Protein AF-A0A661TA81-F1 (afdb_monomer_lite)

pLDDT: mean 83.94, std 18.62, range [36.03, 98.38]

Structure (mmCIF, N/CA/C/O backbone):
data_AF-A0A661TA81-F1
#
_entry.id   AF-A0A661TA81-F1
#
loop_
_atom_site.group_PDB
_atom_site.id
_atom_site.type_symbol
_atom_site.label_atom_id
_atom_site.label_alt_id
_atom_site.label_comp_id
_atom_site.label_asym_id
_atom_site.label_entity_id
_atom_site.label_seq_id
_atom_site.pdbx_PDB_ins_code
_atom_site.Cartn_x
_atom_site.Cartn_y
_atom_site.Cartn_z
_atom_site.occupancy
_atom_site.B_iso_or_equiv
_atom_site.auth_seq_id
_atom_site.auth_comp_id
_atom_site.auth_asym_id
_atom_site.auth_atom_id
_atom_site.pdbx_PDB_model_num
ATOM 1 N N . MET A 1 1 ? 5.105 -22.125 47.230 1.00 43.34 1 MET A N 1
ATOM 2 C CA . MET A 1 1 ? 4.905 -21.994 45.767 1.00 43.34 1 MET A CA 1
ATOM 3 C C . MET A 1 1 ? 4.280 -20.628 45.482 1.00 43.34 1 MET A C 1
ATOM 5 O O . MET A 1 1 ? 3.063 -20.514 45.459 1.00 43.34 1 MET A O 1
ATOM 9 N N . ALA A 1 2 ? 5.088 -19.569 45.373 1.00 36.03 2 ALA A N 1
ATOM 10 C CA . ALA A 1 2 ? 4.599 -18.205 45.145 1.00 36.03 2 ALA A CA 1
ATOM 11 C C . ALA A 1 2 ? 4.518 -17.917 43.635 1.00 36.03 2 ALA A C 1
ATOM 13 O O . ALA A 1 2 ? 5.522 -18.013 42.933 1.00 36.03 2 ALA A O 1
ATOM 14 N N . ARG A 1 3 ? 3.324 -17.586 43.127 1.00 39.03 3 ARG A N 1
ATOM 15 C CA . ARG A 1 3 ? 3.121 -17.100 41.753 1.00 39.03 3 ARG A CA 1
ATOM 16 C C . ARG A 1 3 ? 3.412 -15.600 41.708 1.00 39.03 3 ARG A C 1
ATOM 18 O O . ARG A 1 3 ? 2.668 -14.816 42.286 1.00 39.03 3 ARG A O 1
ATOM 25 N N . ALA A 1 4 ? 4.463 -15.204 40.996 1.00 38.88 4 ALA A N 1
ATOM 26 C CA . ALA A 1 4 ? 4.710 -13.809 40.652 1.00 38.88 4 ALA A CA 1
ATOM 27 C C . ALA A 1 4 ? 3.772 -13.389 39.505 1.00 38.88 4 ALA A C 1
ATOM 29 O O . ALA A 1 4 ? 3.832 -13.936 38.403 1.00 38.88 4 ALA A O 1
ATOM 30 N N . ALA A 1 5 ? 2.884 -12.430 39.770 1.00 43.53 5 ALA A N 1
ATOM 31 C CA . ALA A 1 5 ? 2.045 -11.808 38.756 1.00 43.53 5 ALA A CA 1
ATOM 32 C C . ALA A 1 5 ? 2.897 -10.847 37.911 1.00 43.53 5 ALA A C 1
ATOM 34 O O . ALA A 1 5 ? 3.348 -9.807 38.385 1.00 43.53 5 ALA A O 1
ATOM 35 N N . MET A 1 6 ? 3.130 -11.205 36.649 1.00 42.50 6 MET A N 1
ATOM 36 C CA . MET A 1 6 ? 3.817 -10.359 35.677 1.00 42.50 6 MET A CA 1
ATOM 37 C C . MET A 1 6 ? 2.887 -9.212 35.265 1.00 42.50 6 MET A C 1
ATOM 39 O O . MET A 1 6 ? 1.994 -9.365 34.430 1.00 42.50 6 MET A O 1
ATOM 43 N N . GLN A 1 7 ? 3.071 -8.054 35.891 1.00 45.31 7 GLN A N 1
ATOM 44 C CA . GLN A 1 7 ? 2.325 -6.840 35.584 1.00 45.31 7 GLN A CA 1
ATOM 45 C C . GLN A 1 7 ? 2.737 -6.333 34.195 1.00 45.31 7 GLN A C 1
ATOM 47 O O . GLN A 1 7 ? 3.847 -5.838 33.989 1.00 45.31 7 GLN A O 1
ATOM 52 N N . ARG A 1 8 ? 1.842 -6.489 33.213 1.00 45.78 8 ARG A N 1
ATOM 53 C CA . ARG A 1 8 ? 2.016 -5.935 31.866 1.00 45.78 8 ARG A CA 1
ATOM 54 C C . ARG A 1 8 ? 2.071 -4.412 31.973 1.00 45.78 8 ARG A C 1
ATOM 56 O O . ARG A 1 8 ? 1.058 -3.771 32.244 1.00 45.78 8 ARG A O 1
ATOM 63 N N . ARG A 1 9 ? 3.253 -3.827 31.767 1.00 40.75 9 ARG A N 1
ATOM 64 C CA . ARG A 1 9 ? 3.418 -2.372 31.669 1.00 40.75 9 ARG A CA 1
ATOM 65 C C . ARG A 1 9 ? 2.646 -1.881 30.442 1.00 40.75 9 ARG A C 1
ATOM 67 O O . ARG A 1 9 ? 2.988 -2.227 29.314 1.00 40.75 9 ARG A O 1
ATOM 74 N N . ARG A 1 10 ? 1.585 -1.098 30.661 1.00 43.62 10 ARG A N 1
ATOM 75 C CA . ARG A 1 10 ? 0.910 -0.343 29.598 1.00 43.62 10 ARG A CA 1
ATOM 76 C C . ARG A 1 10 ? 1.875 0.729 29.091 1.00 43.62 10 ARG A C 1
ATOM 78 O O . ARG A 1 10 ? 2.300 1.584 29.860 1.00 43.62 10 ARG A O 1
ATOM 85 N N . ILE A 1 11 ? 2.213 0.663 27.808 1.00 44.12 11 ILE A N 1
ATOM 86 C CA . ILE A 1 11 ? 2.938 1.724 27.103 1.00 44.12 11 ILE A CA 1
ATOM 87 C C . ILE A 1 11 ? 1.982 2.925 26.982 1.00 44.12 11 ILE A C 1
ATOM 89 O O . ILE A 1 11 ? 0.840 2.728 26.552 1.00 44.12 11 ILE A O 1
ATOM 93 N N . PRO A 1 12 ? 2.384 4.148 27.371 1.00 37.50 12 PRO A N 1
ATOM 94 C CA . PRO A 1 12 ? 1.511 5.308 27.280 1.00 37.50 12 PRO A CA 1
ATOM 95 C C . PRO A 1 12 ? 1.296 5.672 25.807 1.00 37.50 12 PRO A C 1
ATOM 97 O O . PRO A 1 12 ? 2.250 5.917 25.069 1.00 37.50 12 PRO A O 1
ATOM 100 N N . ARG A 1 13 ? 0.032 5.702 25.371 1.00 48.72 13 ARG A N 1
ATOM 101 C CA . ARG A 1 13 ? -0.346 6.271 24.072 1.00 48.72 13 ARG A CA 1
ATOM 102 C C . ARG A 1 13 ? -0.180 7.788 24.163 1.00 48.72 13 ARG A C 1
ATOM 104 O O . ARG A 1 13 ? -0.758 8.407 25.053 1.00 48.72 13 ARG A O 1
ATOM 111 N N . LYS A 1 14 ? 0.635 8.376 23.280 1.00 47.81 14 LYS A N 1
ATOM 112 C CA . LYS A 1 14 ? 0.746 9.835 23.145 1.00 47.81 14 LYS A CA 1
ATOM 113 C C . LYS A 1 14 ? -0.633 10.402 22.801 1.00 47.81 14 LYS A C 1
ATOM 115 O O . LYS A 1 14 ? -1.283 9.915 21.881 1.00 47.81 14 LYS A O 1
ATOM 120 N N . GLY A 1 15 ? -1.062 11.403 23.566 1.00 43.53 15 GLY A N 1
ATOM 121 C CA . GLY A 1 15 ? -2.290 12.146 23.325 1.00 43.53 15 GLY A CA 1
ATOM 122 C C . GLY A 1 15 ? -2.159 12.997 22.069 1.00 43.53 15 GLY A C 1
ATOM 123 O O . GLY A 1 15 ? -1.496 14.028 22.087 1.00 43.53 15 GLY A O 1
ATOM 124 N N . GLY A 1 16 ? -2.784 12.541 20.990 1.00 42.59 16 GLY A N 1
ATOM 125 C CA . GLY A 1 16 ? -3.320 13.399 19.943 1.00 42.59 16 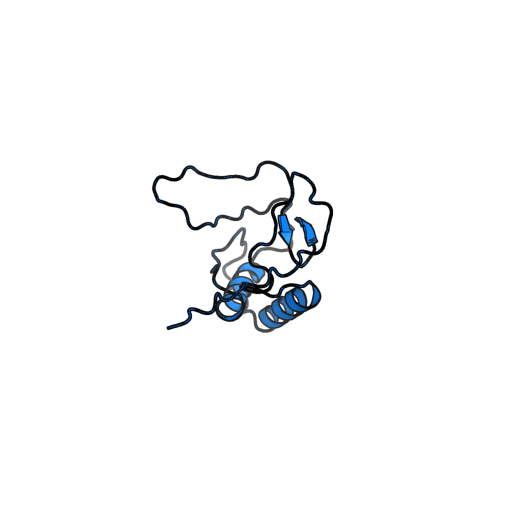GLY A CA 1
ATOM 126 C C . GLY A 1 16 ? -4.835 13.380 20.094 1.00 42.59 16 GLY A C 1
ATOM 127 O O . GLY A 1 16 ? -5.407 12.326 20.379 1.00 42.59 16 GLY A O 1
ATOM 128 N N . THR A 1 17 ? -5.478 14.538 19.984 1.00 45.09 17 THR A N 1
ATOM 129 C CA . THR A 1 17 ? -6.935 14.663 19.877 1.00 45.09 17 THR A CA 1
ATOM 130 C C . THR A 1 17 ? -7.420 13.733 18.769 1.00 45.09 17 THR A C 1
ATOM 132 O O . THR A 1 17 ? -7.157 14.000 17.600 1.00 45.09 17 THR A O 1
ATOM 135 N N . GLN A 1 18 ? -8.053 12.612 19.125 1.00 48.50 18 GLN A N 1
ATOM 136 C CA . GLN A 1 18 ? -8.685 11.757 18.128 1.00 48.50 18 GLN A CA 1
ATOM 137 C C . GLN A 1 18 ? -9.897 12.509 17.596 1.00 48.50 18 GLN A C 1
ATOM 139 O O . GLN A 1 18 ? -10.875 12.705 18.317 1.00 48.50 18 GLN A O 1
ATOM 144 N N . ASP A 1 19 ? -9.790 12.971 16.356 1.00 60.38 19 ASP A N 1
ATOM 145 C CA . ASP A 1 19 ? -10.943 13.415 15.595 1.00 60.38 19 ASP A CA 1
ATOM 146 C C . ASP A 1 19 ? -11.882 12.210 15.418 1.00 60.38 19 ASP A C 1
ATOM 148 O O . ASP A 1 19 ? -11.441 11.100 15.108 1.00 60.38 19 ASP A O 1
ATOM 152 N N . MET A 1 20 ? -13.176 12.402 15.668 1.00 60.59 20 MET A N 1
ATOM 153 C CA . MET A 1 20 ? -14.180 11.332 15.817 1.00 60.59 20 MET A CA 1
ATOM 154 C C . MET A 1 20 ? -14.500 10.583 14.502 1.00 60.59 20 MET A C 1
ATOM 156 O O . MET A 1 20 ? -15.441 9.793 14.456 1.00 60.59 20 MET A O 1
ATOM 160 N N . GLY A 1 21 ? -13.712 10.797 13.445 1.00 84.12 21 GLY A N 1
ATOM 161 C CA . GLY A 1 21 ? -13.830 10.162 12.131 1.00 84.12 21 GLY A CA 1
ATOM 162 C C . GLY A 1 21 ? -12.522 9.594 11.568 1.00 84.12 21 GLY A C 1
ATOM 163 O O . GLY A 1 21 ? -12.517 9.148 10.420 1.00 84.12 21 GLY A O 1
ATOM 164 N N . THR A 1 22 ? -11.421 9.592 12.330 1.00 94.44 22 THR A N 1
ATOM 165 C CA . THR A 1 22 ? -10.133 9.078 11.838 1.00 94.44 22 THR A CA 1
ATOM 166 C C . THR A 1 22 ? -9.942 7.606 12.188 1.00 94.44 22 THR A C 1
ATOM 168 O O . THR A 1 22 ? -9.978 7.194 13.351 1.00 94.44 22 THR A O 1
ATOM 171 N N . ARG A 1 23 ? -9.683 6.790 11.168 1.00 94.06 23 ARG A N 1
ATOM 172 C CA . ARG A 1 23 ? -9.283 5.395 11.324 1.00 94.06 23 ARG A CA 1
ATOM 173 C C . ARG A 1 23 ? -7.769 5.302 11.503 1.00 94.06 23 ARG A C 1
ATOM 175 O O . ARG A 1 23 ? -7.022 5.645 10.596 1.00 94.06 23 ARG A O 1
ATOM 182 N N . ASN A 1 24 ? -7.335 4.781 12.648 1.00 95.69 24 ASN A N 1
ATOM 183 C CA . ASN A 1 24 ? -5.916 4.678 12.996 1.00 95.69 24 ASN A CA 1
ATOM 184 C C . ASN A 1 24 ? -5.145 3.671 12.120 1.00 95.69 24 ASN A C 1
ATOM 186 O O . ASN A 1 24 ? -5.675 2.635 11.702 1.00 95.69 24 ASN A O 1
ATOM 190 N N . ALA A 1 25 ? -3.849 3.934 11.940 1.00 95.94 25 ALA A N 1
ATOM 191 C CA . ALA A 1 25 ? -2.892 3.024 11.318 1.00 95.94 25 ALA A CA 1
ATOM 192 C C . ALA A 1 25 ? -2.474 1.883 12.272 1.00 95.94 25 ALA A C 1
ATOM 194 O O . ALA A 1 25 ? -1.327 1.815 12.714 1.00 95.94 25 ALA A O 1
ATOM 195 N N . ASP A 1 26 ? -3.395 0.969 12.595 1.00 95.50 26 ASP A N 1
ATOM 196 C CA . ASP A 1 26 ? -3.223 -0.050 13.653 1.00 95.50 26 ASP A CA 1
ATOM 197 C C . ASP A 1 26 ? -1.991 -0.967 13.496 1.00 95.50 26 A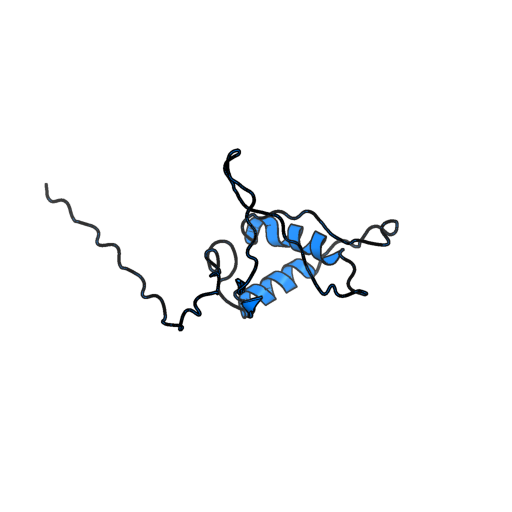SP A C 1
ATOM 199 O O . ASP A 1 26 ? -1.533 -1.567 14.469 1.00 95.50 26 ASP A O 1
ATOM 203 N N . PHE A 1 27 ? -1.445 -1.083 12.282 1.00 96.38 27 PHE A N 1
ATOM 204 C CA . PHE A 1 27 ? -0.309 -1.953 11.961 1.00 96.38 27 PHE A CA 1
ATOM 205 C C . PHE A 1 27 ? 1.020 -1.204 11.756 1.00 96.38 27 PHE A C 1
ATOM 207 O O . PHE A 1 27 ? 2.059 -1.839 11.526 1.00 96.38 27 PHE A O 1
ATOM 214 N N . ALA A 1 28 ? 1.017 0.128 11.874 1.00 97.75 28 ALA A N 1
ATOM 215 C CA . ALA A 1 28 ? 2.226 0.938 11.802 1.00 97.75 28 ALA A CA 1
ATOM 216 C C . ALA A 1 28 ? 3.203 0.564 12.929 1.00 97.75 28 ALA A C 1
ATOM 218 O O . ALA A 1 28 ? 2.819 0.372 14.082 1.00 97.75 28 ALA A O 1
ATOM 219 N N . GLY A 1 29 ? 4.483 0.428 12.589 1.00 97.69 29 GLY A N 1
ATOM 220 C CA . GLY A 1 29 ? 5.537 0.014 13.519 1.00 97.69 29 GLY A CA 1
ATOM 221 C C . GLY A 1 29 ? 5.607 -1.494 13.778 1.00 97.69 29 GLY A C 1
ATOM 222 O O . GLY A 1 29 ? 6.420 -1.920 14.594 1.00 97.69 29 GLY A O 1
ATOM 223 N N . SER A 1 30 ? 4.789 -2.307 13.100 1.00 97.50 30 SER A N 1
ATOM 224 C CA . SER A 1 30 ? 4.857 -3.773 13.191 1.00 97.50 30 SER A CA 1
ATOM 225 C C . SER A 1 30 ? 4.876 -4.451 11.821 1.00 97.50 30 SER A C 1
ATOM 227 O O . SER A 1 30 ? 5.814 -5.184 11.520 1.00 97.50 30 SER A O 1
ATOM 229 N N . TRP A 1 31 ? 3.889 -4.182 10.962 1.00 97.94 31 TRP A N 1
ATOM 230 C CA . TRP A 1 31 ? 3.831 -4.757 9.608 1.00 97.94 31 TRP A CA 1
ATOM 231 C C . TRP A 1 31 ? 4.573 -3.906 8.577 1.00 97.94 31 TRP A C 1
ATOM 233 O O . TRP A 1 31 ? 5.020 -4.408 7.547 1.00 97.94 31 TRP A O 1
ATOM 243 N N . TYR A 1 32 ? 4.701 -2.618 8.860 1.00 98.31 32 TYR A N 1
ATOM 244 C CA . TYR A 1 32 ? 5.418 -1.625 8.073 1.00 98.31 32 TYR A CA 1
ATOM 245 C C . TYR A 1 32 ? 5.981 -0.556 9.018 1.00 98.31 32 TYR A C 1
ATOM 247 O O . TYR A 1 32 ? 5.600 -0.533 10.196 1.00 98.31 32 TYR A O 1
ATOM 255 N N . PRO A 1 33 ? 6.906 0.306 8.561 1.00 98.31 33 PRO A N 1
ATOM 256 C CA . PRO A 1 33 ? 7.535 1.287 9.436 1.00 98.31 33 PRO A CA 1
ATOM 257 C C . PRO A 1 33 ? 6.531 2.222 10.122 1.00 98.31 33 PRO A C 1
ATOM 259 O O . PRO A 1 33 ? 5.454 2.506 9.605 1.00 98.31 33 PRO A O 1
ATOM 262 N N . GLY A 1 34 ? 6.874 2.681 11.326 1.00 97.44 34 GLY A N 1
ATOM 263 C CA . GLY A 1 34 ? 5.949 3.437 12.178 1.00 97.44 34 GLY A CA 1
ATOM 264 C C . GLY A 1 34 ? 5.932 4.943 11.927 1.00 97.44 34 GLY A C 1
ATOM 265 O O . GLY A 1 34 ? 5.079 5.637 12.470 1.00 97.44 34 GLY A O 1
ATOM 266 N N . ASN A 1 35 ? 6.880 5.465 11.147 1.00 97.44 35 ASN A N 1
ATOM 267 C CA . ASN A 1 35 ? 7.013 6.897 10.902 1.00 97.44 35 ASN A CA 1
ATOM 268 C C . ASN A 1 35 ? 7.247 7.221 9.422 1.00 97.44 35 ASN A C 1
ATOM 270 O O . ASN A 1 35 ? 7.623 6.363 8.617 1.00 97.44 35 ASN A O 1
ATOM 274 N N . ARG A 1 36 ? 7.037 8.499 9.093 1.00 98.38 36 ARG A N 1
ATOM 275 C CA . ARG A 1 36 ? 7.099 9.033 7.732 1.00 98.38 36 ARG A CA 1
ATOM 276 C C . ARG A 1 36 ? 8.418 8.744 7.028 1.00 98.38 36 ARG A C 1
ATOM 278 O O . ARG A 1 36 ? 8.407 8.232 5.915 1.00 98.38 36 ARG A O 1
ATOM 285 N N . SER A 1 37 ? 9.548 9.094 7.642 1.00 98.38 37 SER A N 1
ATOM 286 C CA . SER A 1 37 ? 10.851 9.035 6.969 1.00 98.38 37 SER A CA 1
ATOM 287 C C . SER A 1 37 ? 11.267 7.599 6.660 1.00 98.38 37 SER A C 1
ATOM 289 O O . SER A 1 37 ? 11.817 7.332 5.593 1.00 98.38 37 SER A O 1
ATOM 291 N N . GLU A 1 38 ? 10.957 6.656 7.548 1.00 98.31 38 GLU A N 1
ATOM 292 C CA . GLU A 1 38 ? 11.197 5.235 7.304 1.00 98.31 38 GLU A CA 1
ATOM 293 C C . GLU A 1 38 ? 10.283 4.665 6.217 1.00 98.31 38 GLU A C 1
ATOM 295 O O . GLU A 1 38 ? 10.759 3.896 5.382 1.00 98.31 38 GLU A O 1
ATOM 300 N N . CYS A 1 39 ? 9.004 5.059 6.192 1.00 98.38 39 CYS A N 1
ATOM 301 C CA . CYS A 1 39 ? 8.080 4.640 5.136 1.00 98.38 39 CYS A CA 1
ATOM 302 C C . CYS A 1 39 ? 8.550 5.125 3.763 1.00 98.38 39 CYS A C 1
ATOM 304 O O . CYS A 1 39 ? 8.662 4.321 2.841 1.00 98.38 39 CYS A O 1
ATOM 306 N N . ILE A 1 40 ? 8.882 6.415 3.642 1.00 98.19 40 ILE A N 1
ATOM 307 C CA . ILE A 1 40 ? 9.375 6.998 2.388 1.00 98.19 40 ILE A CA 1
ATOM 308 C C . ILE A 1 40 ? 10.658 6.296 1.934 1.00 98.19 40 ILE A C 1
ATOM 310 O O . ILE A 1 40 ? 10.718 5.819 0.805 1.00 98.19 40 ILE A O 1
ATOM 314 N N . ARG A 1 41 ? 11.635 6.110 2.832 1.00 98.19 41 ARG A N 1
ATOM 315 C CA . ARG A 1 41 ? 12.885 5.408 2.501 1.00 98.19 41 ARG A CA 1
ATOM 316 C C . ARG A 1 41 ? 12.648 3.968 2.035 1.00 98.19 41 ARG A C 1
ATOM 318 O O . ARG A 1 41 ? 13.339 3.491 1.132 1.00 98.19 41 ARG A O 1
ATOM 325 N N . ALA A 1 42 ? 11.700 3.258 2.648 1.00 97.56 42 ALA A N 1
ATOM 326 C CA . ALA A 1 42 ? 11.348 1.903 2.233 1.00 97.56 42 ALA A CA 1
ATOM 327 C C . ALA A 1 42 ? 10.716 1.893 0.831 1.00 97.56 42 ALA A C 1
ATOM 329 O O . ALA A 1 42 ? 11.164 1.128 -0.018 1.00 97.56 42 ALA A O 1
ATOM 330 N N . ILE A 1 43 ? 9.758 2.788 0.560 1.00 96.69 43 ILE A N 1
ATOM 331 C CA . ILE A 1 43 ? 9.116 2.936 -0.759 1.00 96.69 43 ILE A CA 1
ATOM 332 C C . ILE A 1 43 ? 10.149 3.282 -1.839 1.00 96.69 43 ILE A C 1
ATOM 334 O O . ILE A 1 43 ? 10.170 2.650 -2.896 1.00 96.69 43 ILE A O 1
ATOM 338 N N . GLU A 1 44 ? 11.042 4.236 -1.572 1.00 96.44 44 GLU A N 1
ATOM 339 C CA . GLU A 1 44 ? 12.132 4.599 -2.485 1.00 96.44 44 GLU A CA 1
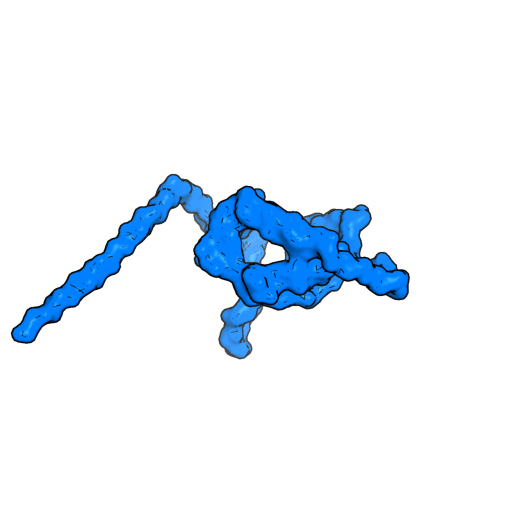ATOM 340 C C . GLU A 1 44 ? 13.034 3.396 -2.767 1.00 96.44 44 GLU A C 1
ATOM 342 O O . GLU A 1 44 ? 13.365 3.121 -3.917 1.00 96.44 44 GLU A O 1
ATOM 347 N N . THR A 1 45 ? 13.396 2.635 -1.730 1.00 96.56 45 THR A N 1
ATOM 348 C CA . THR A 1 45 ? 14.221 1.427 -1.876 1.00 96.56 45 THR A CA 1
ATOM 349 C C . THR A 1 45 ? 13.524 0.365 -2.721 1.00 96.56 45 THR A C 1
ATOM 351 O O . THR A 1 45 ? 14.149 -0.225 -3.598 1.00 96.56 45 THR A O 1
ATOM 354 N N . PHE A 1 46 ? 12.231 0.136 -2.497 1.00 95.81 46 PHE A N 1
ATOM 355 C CA . PHE A 1 46 ? 11.445 -0.814 -3.282 1.00 95.81 46 PHE A CA 1
ATOM 356 C C . PHE A 1 46 ? 11.297 -0.398 -4.747 1.00 95.81 46 PHE A C 1
ATOM 358 O O . PHE A 1 46 ? 11.150 -1.265 -5.604 1.00 95.81 46 PHE A O 1
ATOM 365 N N . SER A 1 47 ? 11.376 0.902 -5.032 1.00 92.00 47 SER A N 1
ATOM 366 C CA . SER A 1 47 ? 11.135 1.457 -6.364 1.00 92.00 47 SER A CA 1
ATOM 367 C C . SER A 1 47 ? 12.357 1.460 -7.291 1.00 92.00 47 SER A C 1
ATOM 369 O O . SER A 1 47 ? 12.173 1.626 -8.495 1.00 92.00 47 SER A O 1
ATOM 371 N N . LYS A 1 48 ? 13.583 1.274 -6.771 1.00 89.50 48 LYS A N 1
ATOM 372 C CA . LYS A 1 48 ? 14.843 1.420 -7.537 1.00 89.50 48 LYS A CA 1
ATOM 373 C C . LYS A 1 48 ? 15.004 0.443 -8.706 1.00 89.50 48 LYS A C 1
ATOM 375 O O . LYS A 1 48 ? 15.532 0.840 -9.734 1.00 89.50 48 LYS A O 1
ATOM 380 N N . ASP A 1 49 ? 14.507 -0.785 -8.562 1.00 80.06 49 ASP A N 1
ATOM 381 C CA . ASP A 1 49 ? 14.691 -1.868 -9.543 1.00 80.06 49 ASP A CA 1
ATOM 382 C C . ASP A 1 49 ? 13.345 -2.428 -10.024 1.00 80.06 49 ASP A C 1
ATOM 384 O O . ASP A 1 49 ? 13.155 -3.641 -10.156 1.00 80.06 49 ASP A O 1
ATOM 388 N N . CYS A 1 50 ? 12.361 -1.550 -10.208 1.00 82.88 50 CYS A N 1
ATOM 389 C CA . CYS A 1 50 ? 11.057 -1.972 -10.694 1.00 82.88 50 CYS A CA 1
ATOM 390 C C . CYS A 1 50 ? 11.171 -2.455 -12.146 1.00 82.88 50 CYS A C 1
ATOM 392 O O . CYS A 1 50 ? 11.723 -1.731 -12.978 1.00 82.88 50 CYS A O 1
ATOM 394 N N . PRO A 1 51 ? 10.646 -3.648 -12.476 1.00 82.06 51 PRO A N 1
ATOM 395 C CA . PRO A 1 51 ? 10.627 -4.110 -13.852 1.00 82.06 51 PRO A CA 1
ATOM 396 C C . PRO A 1 51 ? 9.844 -3.122 -14.715 1.00 82.06 51 PRO A C 1
ATOM 398 O O . PRO A 1 51 ? 8.834 -2.560 -14.282 1.00 82.06 51 PRO A O 1
ATOM 401 N N . ALA A 1 52 ? 10.320 -2.921 -15.942 1.00 80.00 52 ALA A N 1
ATOM 402 C CA . ALA A 1 52 ? 9.586 -2.143 -16.921 1.00 80.00 52 ALA A CA 1
ATOM 403 C C . ALA A 1 52 ? 8.241 -2.820 -17.213 1.00 80.00 52 ALA A C 1
ATOM 405 O O . ALA A 1 52 ? 8.145 -4.050 -17.280 1.00 80.00 52 ALA A O 1
ATOM 406 N N . ARG A 1 53 ? 7.207 -2.000 -17.405 1.00 82.44 53 ARG A N 1
ATOM 407 C CA . ARG A 1 53 ? 5.914 -2.474 -17.890 1.00 82.44 53 ARG A CA 1
ATOM 408 C C . ARG A 1 53 ? 6.106 -3.133 -19.265 1.00 82.44 53 ARG A C 1
ATOM 410 O O . ARG A 1 53 ? 6.821 -2.559 -20.090 1.00 82.44 53 ARG A O 1
ATOM 417 N N . PRO A 1 54 ? 5.478 -4.292 -19.532 1.00 81.88 54 PRO A N 1
ATOM 418 C CA . PRO A 1 54 ? 5.505 -4.878 -20.863 1.00 81.88 54 PRO A CA 1
ATOM 419 C C . PRO A 1 54 ? 4.961 -3.883 -21.903 1.00 81.88 54 PRO A C 1
ATOM 421 O O . PRO A 1 54 ? 3.939 -3.241 -21.639 1.00 81.88 54 PRO A O 1
ATOM 424 N N . PRO A 1 55 ? 5.630 -3.710 -23.055 1.00 82.00 55 PRO A N 1
ATOM 425 C CA . PRO A 1 55 ? 5.295 -2.671 -24.031 1.00 82.00 55 PRO A CA 1
ATOM 426 C C . PRO A 1 55 ? 3.889 -2.820 -24.632 1.00 82.00 55 PRO A C 1
ATOM 428 O O . PRO A 1 55 ? 3.300 -1.832 -25.061 1.00 82.00 55 PRO A O 1
ATOM 431 N N . GLU A 1 56 ? 3.332 -4.030 -24.637 1.00 86.44 56 GLU A N 1
ATOM 432 C CA . GLU A 1 56 ? 1.967 -4.324 -25.079 1.00 86.44 56 GLU A CA 1
ATOM 433 C C . GLU A 1 56 ? 0.879 -3.807 -24.124 1.00 86.44 56 GLU A C 1
ATOM 435 O O . GLU A 1 56 ? -0.281 -3.683 -24.517 1.00 86.44 56 GLU A O 1
ATOM 440 N N . ILE A 1 57 ? 1.233 -3.483 -22.876 1.00 83.00 57 ILE A N 1
ATOM 441 C CA . ILE A 1 57 ? 0.302 -2.935 -21.892 1.00 83.00 57 ILE A CA 1
ATOM 442 C C . ILE A 1 57 ? 0.388 -1.410 -21.941 1.00 83.00 57 ILE A C 1
ATOM 444 O O . ILE A 1 57 ? 1.283 -0.792 -21.360 1.00 83.00 57 ILE A O 1
ATOM 448 N N . THR A 1 58 ? -0.563 -0.795 -22.637 1.00 81.88 58 THR A N 1
ATOM 449 C CA . THR A 1 58 ? -0.603 0.662 -22.831 1.00 81.88 58 THR A CA 1
ATOM 450 C C . THR A 1 58 ? -1.344 1.396 -21.721 1.00 81.88 58 THR A C 1
ATOM 452 O O . THR A 1 58 ? -1.005 2.541 -21.437 1.00 81.88 58 THR A O 1
ATOM 455 N N . THR A 1 59 ? -2.332 0.747 -21.096 1.00 87.56 59 THR A N 1
ATOM 456 C CA . THR A 1 59 ? -3.199 1.354 -20.079 1.00 87.56 59 THR A CA 1
ATOM 457 C C . THR A 1 59 ? -3.405 0.403 -18.904 1.00 87.56 59 THR A C 1
ATOM 459 O O . THR A 1 59 ? -3.801 -0.748 -19.094 1.00 87.56 59 THR A O 1
ATOM 462 N N . VAL A 1 60 ? -3.151 0.881 -17.686 1.00 89.31 60 VAL A N 1
ATOM 463 C CA . VAL A 1 60 ? -3.262 0.120 -16.436 1.00 89.31 60 VAL A CA 1
ATOM 464 C C . VAL A 1 60 ? -4.023 0.938 -15.396 1.00 89.31 60 VAL A C 1
ATOM 466 O O . VAL A 1 60 ? -3.463 1.793 -14.713 1.00 89.31 60 VAL A O 1
ATOM 469 N N . LEU A 1 61 ? -5.312 0.625 -15.246 1.00 90.31 61 LEU A N 1
ATOM 470 C CA . LEU A 1 61 ? -6.211 1.289 -14.293 1.00 90.31 61 LEU A CA 1
ATOM 471 C C . LEU A 1 61 ? -6.120 0.727 -12.866 1.00 90.31 61 LEU A C 1
ATOM 473 O O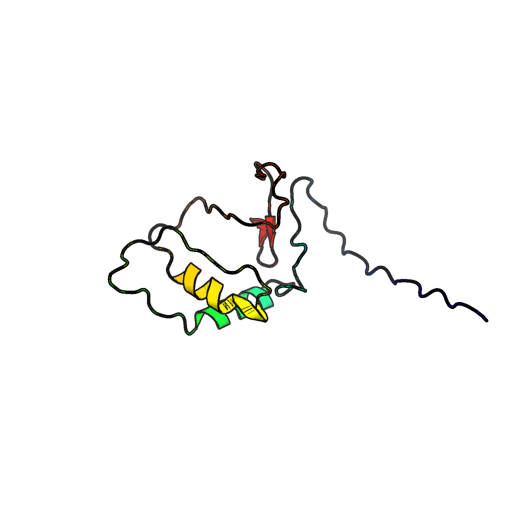 . LEU A 1 61 ? -6.604 1.345 -11.922 1.00 90.31 61 LEU A O 1
ATOM 477 N N . GLY A 1 62 ? -5.543 -0.462 -12.692 1.00 92.00 62 GLY A N 1
ATOM 478 C CA . GLY A 1 62 ? -5.486 -1.134 -11.399 1.00 92.00 62 GLY A CA 1
ATOM 479 C C . GLY A 1 62 ? -4.554 -2.339 -11.399 1.00 92.00 62 GLY A C 1
ATOM 480 O O . GLY A 1 62 ? -4.021 -2.739 -12.433 1.00 92.00 62 GLY A O 1
ATOM 481 N N . GLY A 1 63 ? -4.363 -2.930 -10.221 1.00 93.06 63 GLY A N 1
ATOM 482 C CA . GLY A 1 63 ? -3.496 -4.089 -10.043 1.00 93.06 63 GLY A CA 1
ATOM 483 C C . GLY A 1 63 ? -3.787 -4.844 -8.750 1.00 93.06 63 GLY A C 1
ATOM 484 O O . GLY A 1 63 ? -4.394 -4.313 -7.821 1.00 93.06 63 GLY A O 1
ATOM 485 N N . ILE A 1 64 ? -3.351 -6.102 -8.700 1.00 96.06 64 ILE A N 1
ATOM 486 C CA . ILE A 1 64 ? -3.461 -6.957 -7.516 1.00 96.06 64 ILE A CA 1
ATOM 487 C C . ILE A 1 64 ? -2.127 -6.917 -6.779 1.00 96.06 64 ILE A C 1
ATOM 489 O O . ILE A 1 64 ? -1.083 -7.194 -7.367 1.00 96.06 64 ILE A O 1
ATOM 493 N N . VAL A 1 65 ? -2.163 -6.603 -5.485 1.00 96.56 65 VAL A N 1
ATOM 494 C CA . VAL A 1 65 ? -0.968 -6.536 -4.638 1.00 96.56 65 VAL A CA 1
ATOM 495 C C . VAL A 1 65 ? -1.081 -7.469 -3.433 1.00 96.56 65 VAL 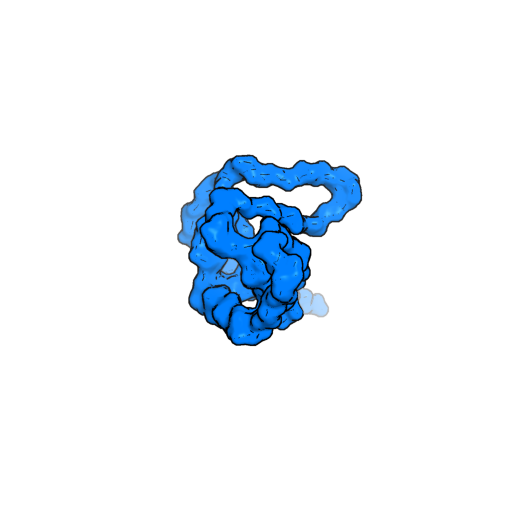A C 1
ATOM 497 O O . VAL A 1 65 ? -2.176 -7.669 -2.904 1.00 96.56 65 VAL A O 1
ATOM 500 N N . PRO A 1 66 ? 0.038 -8.036 -2.957 1.00 97.19 66 PRO A N 1
ATOM 501 C CA . PRO A 1 66 ? 0.069 -8.734 -1.677 1.00 97.19 66 PRO A CA 1
ATOM 502 C C . PRO A 1 66 ? -0.085 -7.752 -0.503 1.00 97.19 66 PRO A C 1
ATOM 504 O O . PRO A 1 66 ? 0.403 -6.626 -0.562 1.00 97.19 66 PRO A O 1
ATOM 507 N N . HIS A 1 67 ? -0.688 -8.207 0.599 1.00 96.62 67 HIS A N 1
ATOM 508 C CA . HIS A 1 67 ? -0.893 -7.401 1.817 1.00 96.62 67 HIS A CA 1
ATOM 509 C C . HIS A 1 67 ? -0.121 -7.903 3.052 1.00 96.62 67 HIS A C 1
ATOM 511 O O . HIS A 1 67 ? -0.486 -7.592 4.185 1.00 96.62 67 HIS A O 1
ATOM 517 N N . ALA A 1 68 ? 0.910 -8.733 2.861 1.00 97.06 68 ALA A N 1
ATOM 518 C CA . ALA A 1 68 ? 1.782 -9.144 3.960 1.00 97.06 68 ALA A CA 1
ATOM 519 C C . ALA A 1 68 ? 2.634 -7.958 4.462 1.00 97.06 68 ALA A C 1
ATOM 521 O O . ALA A 1 68 ? 2.633 -6.869 3.883 1.00 97.06 68 ALA A O 1
ATOM 522 N N . GLY A 1 69 ? 3.372 -8.160 5.558 1.00 98.06 69 GLY A N 1
ATOM 523 C CA . GLY A 1 69 ? 4.299 -7.143 6.061 1.00 98.06 69 GLY A CA 1
ATOM 524 C C . GLY A 1 69 ? 5.308 -6.704 4.990 1.00 98.06 69 GLY A C 1
ATOM 525 O O . GLY A 1 69 ? 5.792 -7.527 4.207 1.00 98.06 69 GLY A O 1
ATOM 526 N N . TRP A 1 70 ? 5.656 -5.413 4.972 1.00 97.75 70 TRP A N 1
ATOM 527 C CA . TRP A 1 70 ? 6.463 -4.783 3.913 1.00 97.75 70 TRP A CA 1
ATOM 528 C C . TRP A 1 70 ? 7.813 -5.459 3.694 1.00 97.75 70 TRP A C 1
ATOM 530 O O . TRP A 1 70 ? 8.294 -5.499 2.565 1.00 97.75 70 TRP A O 1
ATOM 540 N N . PHE A 1 71 ? 8.398 -6.029 4.748 1.00 97.06 71 PHE A N 1
ATOM 541 C CA . PHE A 1 71 ? 9.635 -6.799 4.649 1.00 97.06 71 PHE A CA 1
ATOM 542 C C . PHE A 1 71 ? 9.534 -7.953 3.637 1.00 97.06 71 PHE A C 1
ATOM 544 O O . PHE A 1 71 ? 10.473 -8.194 2.885 1.00 97.06 71 PHE A O 1
ATOM 551 N N . TYR A 1 72 ? 8.389 -8.636 3.588 1.00 97.75 72 TYR A N 1
ATOM 552 C CA . TYR A 1 72 ? 8.179 -9.793 2.718 1.00 97.75 72 TYR A CA 1
ATOM 553 C C . TYR A 1 72 ? 7.630 -9.406 1.347 1.00 97.75 72 TYR A C 1
ATOM 555 O O . TYR A 1 72 ? 7.984 -10.023 0.346 1.00 97.75 72 TYR A O 1
ATOM 563 N N . SER A 1 73 ?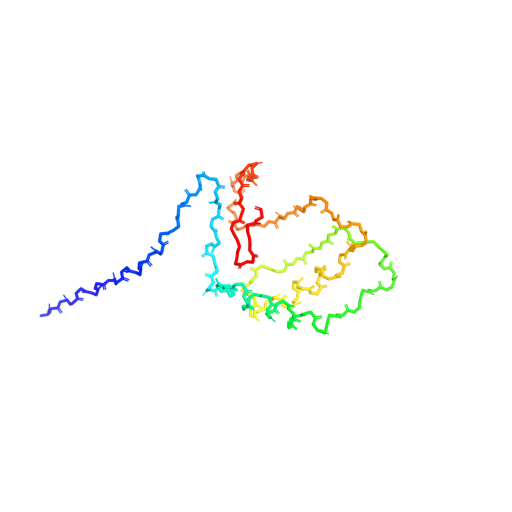 6.747 -8.407 1.290 1.00 97.38 73 SER A N 1
ATOM 564 C CA . SER A 1 73 ? 5.932 -8.164 0.096 1.00 97.38 73 SER A CA 1
ATOM 565 C C . SER A 1 73 ? 5.950 -6.731 -0.429 1.00 97.38 73 SER A C 1
ATOM 567 O O . SER A 1 73 ? 5.369 -6.476 -1.483 1.00 97.38 73 SER A O 1
ATOM 569 N N . GLY A 1 74 ? 6.628 -5.803 0.253 1.00 96.94 74 GLY A N 1
ATOM 570 C CA . GLY A 1 74 ? 6.633 -4.380 -0.100 1.00 96.94 74 GLY A CA 1
ATOM 571 C C . GLY A 1 74 ? 7.144 -4.124 -1.516 1.00 96.94 74 GLY A C 1
ATOM 572 O O . GLY A 1 74 ? 6.495 -3.423 -2.286 1.00 96.94 74 GLY A O 1
ATOM 573 N N . ARG A 1 75 ? 8.241 -4.785 -1.913 1.00 96.56 75 ARG A N 1
ATOM 574 C CA . ARG A 1 75 ? 8.790 -4.649 -3.272 1.00 96.56 75 ARG A CA 1
ATOM 575 C C . ARG A 1 75 ? 7.845 -5.159 -4.362 1.00 96.56 75 ARG A C 1
ATOM 577 O O . ARG A 1 75 ? 7.700 -4.505 -5.386 1.00 96.56 75 ARG A O 1
ATOM 584 N N . ILE A 1 76 ? 7.163 -6.280 -4.133 1.00 95.81 76 ILE A N 1
ATOM 585 C CA . ILE A 1 76 ? 6.198 -6.827 -5.101 1.00 95.81 76 ILE A CA 1
ATOM 586 C C . ILE A 1 76 ? 5.012 -5.867 -5.263 1.00 95.81 76 ILE A C 1
ATOM 588 O O . ILE A 1 76 ? 4.609 -5.581 -6.388 1.00 95.81 76 ILE A O 1
ATOM 592 N N . ALA A 1 77 ? 4.489 -5.329 -4.156 1.00 96.31 77 ALA A N 1
ATOM 593 C CA . ALA A 1 77 ? 3.411 -4.344 -4.196 1.00 96.31 77 ALA A CA 1
ATOM 594 C C . ALA A 1 77 ? 3.831 -3.065 -4.942 1.00 96.31 77 ALA A C 1
ATOM 596 O O . ALA A 1 77 ? 3.102 -2.609 -5.821 1.00 96.31 77 ALA A O 1
ATOM 597 N N . CYS A 1 78 ? 5.024 -2.528 -4.656 1.00 95.38 78 CYS A N 1
ATOM 598 C CA . CYS A 1 78 ? 5.562 -1.372 -5.377 1.00 95.38 78 CYS A CA 1
ATOM 599 C C . CYS A 1 78 ? 5.688 -1.641 -6.878 1.00 95.38 78 CYS A C 1
ATOM 601 O O . CYS A 1 78 ? 5.280 -0.789 -7.659 1.00 95.38 78 CYS A O 1
ATOM 603 N N . ASN A 1 79 ? 6.172 -2.816 -7.290 1.00 93.19 79 ASN A N 1
ATOM 604 C CA . ASN A 1 79 ? 6.300 -3.145 -8.711 1.00 93.19 79 ASN A CA 1
ATOM 605 C C . ASN A 1 79 ? 4.964 -3.033 -9.458 1.00 93.19 79 ASN A C 1
ATOM 607 O O . ASN A 1 79 ? 4.905 -2.447 -10.532 1.00 93.19 79 ASN A O 1
ATOM 611 N N . VAL A 1 80 ? 3.880 -3.543 -8.869 1.00 92.62 80 VAL A N 1
ATOM 612 C CA . VAL A 1 80 ? 2.539 -3.456 -9.469 1.00 92.62 80 VAL A CA 1
ATOM 613 C C . VAL A 1 80 ? 2.029 -2.015 -9.483 1.00 92.62 80 VAL A C 1
ATOM 615 O O . VAL A 1 80 ? 1.542 -1.551 -10.510 1.00 92.62 80 VAL A O 1
ATOM 618 N N . ILE A 1 81 ? 2.160 -1.290 -8.367 1.00 92.19 81 ILE A N 1
ATOM 619 C CA . ILE A 1 81 ? 1.682 0.098 -8.250 1.00 92.19 81 ILE A CA 1
ATOM 620 C C . ILE A 1 81 ? 2.418 1.016 -9.233 1.00 92.19 81 ILE A C 1
ATOM 622 O O . ILE A 1 81 ? 1.820 1.930 -9.794 1.00 92.19 81 ILE A O 1
ATOM 626 N N . GLN A 1 82 ? 3.704 0.772 -9.487 1.00 90.25 82 GLN A N 1
ATOM 627 C CA . GLN A 1 82 ? 4.472 1.578 -10.430 1.00 90.25 82 GLN A CA 1
ATOM 628 C C . GLN A 1 82 ? 4.062 1.375 -11.892 1.00 90.25 82 GLN A C 1
ATOM 630 O O . GLN A 1 82 ? 4.320 2.275 -12.689 1.00 90.25 82 GLN A O 1
ATOM 635 N N . CYS A 1 83 ? 3.409 0.257 -12.226 1.00 89.12 83 CYS A N 1
ATOM 636 C CA . CYS A 1 83 ? 2.860 0.006 -13.559 1.00 89.12 83 CYS A CA 1
ATOM 637 C C . CYS A 1 83 ? 1.564 0.779 -13.844 1.00 89.12 83 CYS A C 1
ATOM 639 O O . CYS A 1 83 ? 1.179 0.855 -15.014 1.00 89.12 83 CYS A O 1
ATOM 641 N N . LEU A 1 84 ? 0.895 1.309 -12.808 1.00 89.00 84 LEU A N 1
ATOM 642 C CA . LEU A 1 84 ? -0.327 2.101 -12.956 1.00 89.00 84 LEU A CA 1
ATOM 643 C C . LEU A 1 84 ? -0.046 3.379 -13.748 1.00 89.00 84 LEU A C 1
ATOM 645 O O . LEU A 1 84 ? 1.005 4.007 -13.582 1.00 89.00 84 LEU A O 1
ATOM 649 N N . ASP A 1 85 ? -1.000 3.779 -14.584 1.00 80.81 85 ASP A N 1
ATOM 650 C CA . ASP A 1 85 ? -0.859 5.000 -15.371 1.00 80.81 85 ASP A CA 1
ATOM 651 C C . ASP A 1 85 ? -0.834 6.234 -14.467 1.00 80.81 85 ASP A C 1
ATOM 653 O O . ASP A 1 85 ? -1.736 6.463 -13.662 1.00 80.81 85 ASP A O 1
ATOM 657 N N . ARG A 1 86 ? 0.216 7.048 -14.616 1.00 71.75 86 ARG A N 1
ATOM 658 C CA . ARG A 1 86 ? 0.421 8.271 -13.820 1.00 71.75 86 ARG A CA 1
ATOM 659 C C . ARG A 1 86 ? 0.032 9.549 -14.556 1.00 71.75 86 ARG A C 1
ATOM 661 O O . ARG A 1 86 ? -0.174 10.573 -13.911 1.00 71.75 86 ARG A O 1
ATOM 668 N N . GLU A 1 87 ? -0.071 9.487 -15.886 1.00 67.56 87 GLU A N 1
ATOM 669 C CA . GLU A 1 87 ? -0.427 10.639 -16.729 1.00 67.56 87 GLU A CA 1
ATOM 670 C C . GLU A 1 87 ? -1.840 11.159 -16.432 1.00 67.56 87 GLU A C 1
ATOM 672 O O . GLU A 1 87 ? -2.083 12.356 -16.531 1.00 67.56 87 GLU A O 1
ATOM 677 N N . ASN A 1 88 ? -2.734 10.285 -15.956 1.00 65.19 88 ASN A N 1
ATOM 678 C CA . ASN A 1 88 ? -4.100 10.622 -15.557 1.00 65.19 88 ASN A CA 1
ATOM 679 C C . ASN A 1 88 ? -4.273 10.431 -14.044 1.00 65.19 88 ASN A C 1
ATOM 681 O O . ASN A 1 88 ? -5.051 9.576 -13.627 1.00 65.19 88 ASN A O 1
ATOM 685 N N . SER A 1 89 ? -3.490 11.161 -13.238 1.00 75.75 89 SER A N 1
ATOM 686 C CA . SER A 1 89 ? -3.509 11.082 -11.766 1.00 75.75 89 SER A CA 1
ATOM 687 C C . SER A 1 89 ? -4.948 10.976 -11.234 1.00 75.75 89 SER A C 1
ATOM 689 O O . SER A 1 89 ? -5.699 11.941 -11.363 1.00 75.75 89 SER A O 1
ATOM 691 N N . PRO A 1 90 ? -5.367 9.815 -10.697 1.00 84.50 90 PRO A N 1
ATOM 692 C CA . PRO A 1 90 ? -6.778 9.564 -10.442 1.00 84.50 90 PRO A CA 1
ATOM 693 C C . PRO A 1 90 ? -7.275 10.365 -9.238 1.00 84.50 90 PRO A C 1
ATOM 695 O O . PRO A 1 90 ? -6.644 10.353 -8.182 1.00 84.50 90 PRO A O 1
ATOM 698 N N . ASP A 1 91 ? -8.461 10.966 -9.361 1.00 87.56 91 ASP A N 1
ATOM 699 C CA . ASP A 1 91 ? -9.142 11.636 -8.242 1.00 87.56 91 ASP A CA 1
ATOM 700 C C . ASP A 1 91 ? -9.616 10.644 -7.166 1.00 87.56 91 ASP A C 1
ATOM 702 O O . ASP A 1 91 ? -9.937 11.022 -6.041 1.00 87.56 91 ASP A O 1
ATOM 706 N N . THR A 1 92 ? -9.729 9.355 -7.503 1.00 87.94 92 THR A N 1
ATOM 707 C CA . THR A 1 92 ? -10.256 8.319 -6.607 1.00 87.94 92 THR A CA 1
ATOM 708 C C . THR A 1 92 ? -9.523 6.997 -6.791 1.00 87.94 92 THR A C 1
ATOM 710 O O . THR A 1 92 ? -9.390 6.492 -7.904 1.00 87.94 92 THR A O 1
ATOM 713 N N . CYS A 1 93 ? -9.109 6.394 -5.675 1.00 89.44 93 CYS A N 1
ATOM 714 C CA . CYS A 1 93 ? -8.546 5.048 -5.630 1.00 89.44 93 CYS A CA 1
ATOM 715 C C . CYS A 1 93 ? -9.490 4.105 -4.871 1.00 89.44 93 CYS A C 1
ATOM 717 O O . CYS A 1 93 ? -9.900 4.396 -3.747 1.00 89.44 93 CYS A O 1
ATOM 719 N N . LEU A 1 94 ? -9.822 2.960 -5.475 1.00 91.44 94 LEU A N 1
ATOM 720 C CA . LEU A 1 94 ? -10.634 1.915 -4.849 1.00 91.44 94 LEU A CA 1
ATOM 721 C C . LEU A 1 94 ? -9.724 0.791 -4.346 1.00 91.44 94 LEU A C 1
ATOM 723 O O . LEU A 1 94 ? -9.109 0.081 -5.139 1.00 91.44 94 LEU A O 1
ATOM 727 N N . ILE A 1 95 ? -9.655 0.610 -3.025 1.00 92.25 95 ILE A N 1
ATOM 728 C CA . ILE A 1 95 ? -8.821 -0.420 -2.395 1.00 92.25 95 ILE A CA 1
ATOM 729 C C . ILE A 1 95 ? -9.714 -1.517 -1.822 1.00 92.25 95 ILE A C 1
ATOM 731 O O . ILE A 1 95 ? -10.468 -1.301 -0.873 1.00 92.25 95 ILE A O 1
ATOM 735 N N . PHE A 1 96 ? -9.584 -2.721 -2.372 1.00 91.50 96 PHE A N 1
ATOM 736 C CA . PHE A 1 96 ? -10.278 -3.907 -1.887 1.00 91.50 96 PHE A CA 1
ATOM 737 C C . PHE A 1 96 ? -9.331 -4.761 -1.052 1.00 91.50 96 PHE A C 1
ATOM 739 O O . PHE A 1 96 ? -8.302 -5.230 -1.533 1.00 91.50 96 PHE A O 1
ATOM 746 N N . GLY A 1 97 ? -9.688 -4.999 0.206 1.00 88.06 97 GLY A N 1
ATOM 747 C CA . GLY A 1 97 ? -8.911 -5.886 1.059 1.00 88.06 97 GLY A CA 1
ATOM 748 C C . GLY A 1 97 ? -9.387 -5.869 2.497 1.00 88.06 97 GLY A C 1
ATOM 749 O O . GLY A 1 97 ? -9.619 -4.809 3.069 1.00 88.06 97 GLY A O 1
ATOM 750 N N . ARG A 1 98 ? -9.539 -7.060 3.075 1.00 87.38 98 ARG A N 1
ATOM 751 C CA . ARG A 1 98 ? -9.712 -7.333 4.507 1.00 87.38 98 ARG A CA 1
ATOM 752 C C . ARG A 1 98 ? -9.812 -8.847 4.676 1.00 87.38 98 ARG A C 1
ATOM 754 O O . ARG A 1 98 ? -10.297 -9.530 3.780 1.00 87.38 98 ARG A O 1
ATOM 761 N N . HIS A 1 99 ? -9.428 -9.371 5.832 1.00 90.50 99 HIS A N 1
ATOM 762 C CA . HIS A 1 99 ? -9.833 -10.722 6.213 1.00 90.50 99 HIS A CA 1
ATOM 763 C C . HIS A 1 99 ? -11.221 -10.650 6.851 1.00 90.50 99 HIS A C 1
ATOM 765 O O . HIS A 1 99 ? -11.374 -10.111 7.947 1.00 90.50 99 HIS A O 1
ATOM 771 N N . LEU A 1 100 ? -12.231 -11.138 6.134 1.00 89.81 100 LEU A N 1
ATOM 772 C CA . LEU A 1 100 ? -13.619 -11.205 6.587 1.00 89.81 100 LEU A CA 1
ATOM 773 C C . LEU A 1 100 ? -14.069 -12.662 6.671 1.00 89.81 100 LEU A C 1
ATOM 775 O O . LEU A 1 100 ? -13.583 -13.517 5.932 1.00 89.81 100 LEU A O 1
ATOM 779 N N . HIS A 1 101 ? -15.010 -12.938 7.569 1.00 93.00 101 HIS A N 1
ATOM 780 C CA . HIS A 1 101 ? -15.687 -14.228 7.595 1.00 93.00 101 HIS A CA 1
ATOM 781 C C . HIS A 1 101 ? -16.606 -14.344 6.359 1.00 93.00 101 HIS A C 1
ATOM 783 O O . HIS A 1 101 ? -17.166 -13.326 5.952 1.00 93.00 101 HIS A O 1
ATOM 789 N N . PRO A 1 102 ? -16.838 -15.540 5.781 1.00 91.50 102 PRO A N 1
ATOM 790 C CA . PRO A 1 102 ? -17.687 -15.691 4.591 1.00 91.50 102 PRO A CA 1
ATOM 791 C C . PRO A 1 102 ? -19.112 -15.133 4.730 1.00 91.50 102 PRO A C 1
ATOM 793 O O . PRO A 1 102 ? -19.706 -14.703 3.752 1.00 91.50 102 PRO A O 1
ATOM 796 N N . GLY A 1 103 ? -19.658 -15.127 5.949 1.00 95.31 103 GLY A N 1
ATOM 797 C CA . GLY A 1 103 ? -20.975 -14.549 6.254 1.00 95.31 103 GLY A CA 1
ATOM 798 C C . GLY A 1 103 ? -20.966 -13.059 6.617 1.00 95.31 103 GLY A C 1
ATOM 799 O O . GLY A 1 103 ? -21.997 -12.533 7.027 1.00 95.31 103 GLY A O 1
ATOM 800 N N . SER A 1 104 ? -19.817 -12.382 6.566 1.00 93.69 104 SER A N 1
ATOM 801 C CA . SER A 1 104 ? -19.740 -10.951 6.871 1.00 93.69 104 SER A CA 1
ATOM 802 C C . SER A 1 104 ? -20.356 -10.109 5.745 1.00 93.69 104 SER A C 1
ATOM 804 O O . SER A 1 104 ? -20.175 -10.440 4.574 1.00 93.69 104 SER A O 1
ATOM 806 N N . PRO A 1 105 ? -21.037 -8.993 6.067 1.00 92.38 105 PRO A N 1
ATOM 807 C CA . PRO A 1 105 ? -21.491 -8.051 5.052 1.00 92.38 105 PRO A CA 1
ATOM 808 C C . PRO A 1 105 ? -20.306 -7.326 4.398 1.00 92.38 105 PRO A C 1
ATOM 810 O O . PRO A 1 105 ? -19.188 -7.312 4.920 1.00 92.38 105 PRO A O 1
ATOM 813 N N . ASN A 1 106 ? -20.574 -6.654 3.280 1.00 89.94 106 ASN A N 1
ATOM 814 C CA . ASN A 1 106 ? -19.621 -5.725 2.681 1.00 89.94 106 ASN A CA 1
ATOM 815 C C . ASN A 1 106 ? -19.478 -4.471 3.559 1.00 89.94 106 ASN A C 1
ATOM 817 O O . ASN A 1 106 ? -20.466 -3.956 4.083 1.00 89.94 106 ASN A O 1
ATOM 821 N N . TYR A 1 107 ? -18.252 -3.961 3.692 1.00 89.38 107 TYR A N 1
ATOM 822 C CA . TYR A 1 107 ? -17.952 -2.757 4.467 1.00 89.38 107 TYR A CA 1
ATOM 823 C C . TYR A 1 107 ? -17.386 -1.672 3.562 1.00 89.38 107 TYR A C 1
ATOM 825 O O . TYR A 1 107 ? -16.499 -1.935 2.755 1.00 89.38 107 TYR A O 1
ATOM 833 N N . ILE A 1 108 ? -17.846 -0.444 3.769 1.00 91.50 108 ILE A N 1
ATOM 834 C CA . ILE A 1 108 ? -17.269 0.756 3.175 1.00 91.50 108 ILE A CA 1
ATOM 835 C C . ILE A 1 108 ? -17.253 1.860 4.231 1.00 91.50 108 ILE A C 1
ATOM 837 O O . ILE A 1 108 ? -18.223 2.038 4.971 1.00 91.50 108 ILE A O 1
ATOM 841 N N . MET A 1 109 ? -16.135 2.574 4.327 1.00 88.19 109 MET A N 1
ATOM 842 C CA . MET A 1 109 ? -16.049 3.803 5.108 1.00 88.19 109 MET A CA 1
ATOM 843 C C . MET A 1 109 ? -16.484 4.941 4.187 1.00 88.19 109 MET A C 1
ATOM 845 O O . MET A 1 109 ? -15.777 5.247 3.235 1.00 88.19 109 MET A O 1
ATOM 849 N N . LYS A 1 110 ? -17.693 5.468 4.412 1.00 86.25 110 LYS A N 1
ATOM 850 C CA . LYS A 1 110 ? -18.310 6.479 3.537 1.00 86.25 110 LYS A CA 1
ATOM 851 C C . LYS A 1 110 ? -17.771 7.888 3.781 1.00 86.25 110 LYS A C 1
ATOM 853 O O . LYS A 1 110 ? -17.709 8.666 2.843 1.00 86.25 110 LYS A O 1
ATOM 858 N N . ASP A 1 111 ? -17.359 8.165 5.014 1.00 89.00 111 ASP A N 1
ATOM 859 C CA . ASP A 1 111 ? -16.888 9.466 5.481 1.00 89.00 111 ASP A CA 1
ATOM 860 C C . ASP A 1 111 ? -15.751 9.268 6.497 1.00 89.00 111 ASP A C 1
ATOM 862 O O . ASP A 1 111 ? -15.640 8.199 7.111 1.00 89.00 111 ASP A O 1
ATOM 866 N N . GLY A 1 112 ? -14.940 10.306 6.704 1.00 91.75 112 GLY A N 1
ATOM 867 C CA . GLY A 1 112 ? -13.805 10.311 7.631 1.00 91.75 112 GLY A CA 1
ATOM 868 C C . GLY A 1 112 ? -12.457 10.217 6.918 1.00 91.75 112 GLY A C 1
ATOM 869 O O . GLY A 1 112 ? -12.370 10.475 5.721 1.00 91.75 112 GLY A O 1
ATOM 870 N N . LYS A 1 113 ? -11.408 9.870 7.668 1.00 94.88 113 LYS A N 1
ATOM 871 C CA . LYS A 1 113 ? -10.025 9.827 7.172 1.00 94.88 113 LYS A CA 1
ATOM 872 C C . LYS A 1 113 ? -9.311 8.548 7.569 1.00 94.88 113 LYS A C 1
ATOM 874 O O . LYS A 1 113 ? -9.612 7.962 8.612 1.00 94.88 113 LYS A O 1
ATOM 879 N N . TRP A 1 114 ? -8.326 8.144 6.781 1.00 94.38 114 TRP A N 1
ATOM 880 C CA . TRP A 1 114 ? -7.396 7.081 7.150 1.00 94.38 114 TRP A CA 1
ATOM 881 C C . TRP A 1 114 ? -6.077 7.688 7.585 1.00 94.38 114 TRP A C 1
ATOM 883 O O . TRP A 1 114 ? -5.370 8.299 6.791 1.00 94.38 114 TRP A O 1
ATOM 893 N N . ASP A 1 115 ? -5.720 7.482 8.844 1.00 96.06 115 ASP A N 1
ATOM 894 C CA . ASP A 1 115 ? -4.388 7.826 9.308 1.00 96.06 115 ASP A CA 1
ATOM 895 C C . ASP A 1 115 ? -3.356 6.904 8.649 1.00 96.06 115 ASP A C 1
ATOM 897 O O . ASP A 1 115 ? -3.544 5.684 8.543 1.00 96.06 115 ASP A O 1
ATOM 901 N N . THR A 1 116 ? -2.240 7.488 8.223 1.00 96.88 116 THR A N 1
ATOM 902 C CA . THR A 1 116 ? -1.075 6.753 7.739 1.00 96.88 116 THR A CA 1
ATOM 903 C C . THR A 1 116 ? 0.198 7.441 8.229 1.00 96.88 116 THR A C 1
ATOM 905 O O . THR A 1 116 ? 0.218 8.663 8.396 1.00 96.88 116 THR A O 1
ATOM 908 N N . PRO A 1 117 ? 1.326 6.718 8.368 1.00 97.38 117 PRO A N 1
ATOM 909 C CA . PRO A 1 117 ? 2.586 7.345 8.762 1.00 97.38 117 PRO A CA 1
ATOM 910 C C . PRO A 1 117 ? 3.080 8.450 7.818 1.00 97.38 117 PRO A C 1
ATOM 912 O O . PRO A 1 117 ? 3.987 9.190 8.196 1.00 97.38 117 PRO A O 1
ATOM 915 N N . VAL A 1 118 ? 2.548 8.552 6.592 1.00 96.88 118 VAL A N 1
ATOM 916 C CA . VAL A 1 118 ? 2.939 9.578 5.611 1.00 96.88 118 VAL A CA 1
ATOM 917 C C . VAL A 1 118 ? 1.979 10.769 5.538 1.00 96.88 118 VAL A C 1
ATOM 919 O O . VAL A 1 118 ? 2.329 11.764 4.900 1.00 96.88 118 VAL A O 1
ATOM 922 N N . GLY A 1 119 ? 0.840 10.699 6.231 1.00 96.00 119 GLY A N 1
ATOM 923 C CA . GLY A 1 119 ? -0.229 11.698 6.232 1.00 96.00 119 GLY A CA 1
ATOM 924 C C . GLY A 1 119 ? -1.610 11.042 6.223 1.00 96.00 119 GLY A C 1
ATOM 925 O O . GLY A 1 119 ? -1.742 9.870 5.875 1.00 96.00 119 GLY A O 1
ATOM 926 N N . GLU A 1 120 ? -2.636 11.792 6.611 1.00 95.69 120 GLU A N 1
ATOM 927 C CA . GLU A 1 120 ? -4.022 11.332 6.495 1.00 95.69 120 GLU A CA 1
ATOM 928 C C . GLU A 1 120 ? -4.436 11.242 5.015 1.00 95.69 120 GLU A C 1
ATOM 930 O O . GLU A 1 120 ? -4.034 12.090 4.212 1.00 95.69 120 GLU A O 1
ATOM 935 N N . LEU A 1 121 ? -5.235 10.225 4.679 1.00 91.62 121 LEU A N 1
ATOM 936 C CA . LEU A 1 121 ? -5.974 10.097 3.417 1.00 91.62 121 LEU A CA 1
ATOM 937 C C . LEU A 1 121 ? -7.450 10.429 3.630 1.00 91.62 121 LEU A C 1
ATOM 939 O O . LEU A 1 121 ? -8.005 9.954 4.653 1.00 91.62 121 LEU A O 1
#

Secondary structure (DSSP, 8-state):
---------PPPPP-----TTEEP-TTBTTTB-SSHHHHHHHHHHHHTTPPPPPTT-----------S-HHHHHHHHHHHHHTS--TT--S----------TTPPP----SSEE--TT---

Foldseek 3Di:
DDDDDDDPDDDDDDDDPPDPFEDEPVCDVPLADNAAVRRVVLLVVLQPDQDDDDPVCPADQDDDADDGRCVVGVSVRSNRVVNHDPVCPDPDDDDDDDDDDPPDDDDDSPDGWYDDNNGID

Sequence (121 aa):
MARAAMQRRRIPRKGGTQDMGTRNADFAGSWYPGNRSECIRAIETFSKDCPARPPEITTVLGGIVPHAGWFYSGRIACNVIQCLDRENSPDTCLIFGRHLHPGSPNYIMKDGKWDTPVGEL

Radius of gyration: 19.15 Å; chains: 1; bounding box: 36×37×71 Å